Protein AF-A0A7V6PDL4-F1 (afdb_monomer_lite)

pLDDT: mean 93.31, std 6.28, range [57.88, 97.12]

Foldseek 3Di:
DVVVVVVCPVVVVVCQQCPPPQVVVVHHGVVRVVVVVVD

Organism: NCBI:txid94625

Sequence (39 aa):
DAETALQFIDGWIEDYNEIHPHSALKMASPRQFIRAKSN

Structure (mmCIF, N/CA/C/O backbone):
data_AF-A0A7V6PDL4-F1
#
_entry.id   AF-A0A7V6PDL4-F1
#
loop_
_atom_site.group_PDB
_atom_site.id
_atom_site.type_symbol
_atom_site.label_atom_id
_atom_site.label_alt_id
_atom_site.label_comp_id
_atom_site.label_asym_id
_atom_site.label_entity_id
_atom_site.label_seq_id
_atom_site.pdbx_PDB_ins_code
_atom_site.Cartn_x
_atom_site.Cartn_y
_atom_site.Cartn_z
_atom_site.occupancy
_atom_site.B_iso_or_equiv
_atom_site.auth_seq_id
_atom_site.auth_comp_id
_atom_site.auth_asym_id
_atom_site.auth_atom_id
_atom_site.pdbx_PDB_model_num
ATOM 1 N N . ASP A 1 1 ? 10.959 -0.227 -16.226 1.00 89.69 1 ASP A N 1
ATOM 2 C CA . ASP A 1 1 ? 11.070 1.103 -16.839 1.00 89.69 1 ASP A CA 1
ATOM 3 C C . ASP A 1 1 ? 10.379 2.118 -15.931 1.00 89.69 1 ASP A C 1
ATOM 5 O O . ASP A 1 1 ? 9.448 1.728 -15.227 1.00 89.69 1 ASP A O 1
ATOM 9 N N . ALA A 1 2 ? 10.874 3.355 -15.862 1.00 93.31 2 ALA A N 1
ATOM 10 C CA . ALA A 1 2 ? 10.323 4.373 -14.965 1.00 93.31 2 ALA A CA 1
ATOM 11 C C . ALA A 1 2 ? 8.897 4.790 -15.365 1.00 93.31 2 ALA A C 1
ATOM 13 O O . ALA A 1 2 ? 8.062 5.006 -14.490 1.00 93.31 2 ALA A O 1
ATOM 14 N N . GLU A 1 3 ? 8.592 4.832 -16.663 1.00 95.94 3 GLU A N 1
ATOM 15 C CA . GLU A 1 3 ? 7.266 5.182 -17.178 1.00 95.94 3 GLU A CA 1
ATOM 16 C C . GLU A 1 3 ? 6.223 4.146 -16.756 1.00 95.94 3 GLU A C 1
ATOM 18 O O . GLU A 1 3 ? 5.163 4.487 -16.234 1.00 95.94 3 GLU A O 1
ATOM 23 N N . THR A 1 4 ? 6.574 2.866 -16.878 1.00 94.50 4 THR A N 1
ATOM 24 C CA . THR A 1 4 ? 5.731 1.759 -16.419 1.00 94.50 4 THR A CA 1
ATOM 25 C C . THR A 1 4 ? 5.438 1.852 -14.922 1.00 94.50 4 THR A C 1
ATOM 27 O O . THR A 1 4 ? 4.311 1.616 -14.506 1.00 94.50 4 THR A O 1
ATOM 30 N N . ALA A 1 5 ? 6.427 2.211 -14.096 1.00 93.38 5 ALA A N 1
ATOM 31 C CA . ALA A 1 5 ? 6.211 2.348 -12.657 1.00 93.38 5 ALA A CA 1
ATOM 32 C C . ALA A 1 5 ? 5.216 3.474 -12.338 1.00 93.38 5 ALA A C 1
ATOM 34 O O . ALA A 1 5 ? 4.317 3.267 -11.528 1.00 93.38 5 ALA A O 1
ATOM 35 N N . LEU A 1 6 ? 5.330 4.628 -13.008 1.00 96.69 6 LEU A N 1
ATOM 36 C CA . LEU A 1 6 ? 4.414 5.760 -12.823 1.00 96.69 6 LEU A CA 1
ATOM 37 C C . LEU A 1 6 ? 2.965 5.401 -13.177 1.00 96.69 6 LEU A C 1
ATOM 39 O O . LEU A 1 6 ? 2.053 5.821 -12.471 1.00 96.69 6 LEU A O 1
ATOM 43 N N . GLN A 1 7 ? 2.754 4.581 -14.209 1.00 97.12 7 GLN A N 1
ATOM 44 C CA . GLN A 1 7 ? 1.421 4.111 -14.609 1.00 97.12 7 GLN A CA 1
ATOM 45 C C . GLN A 1 7 ? 0.727 3.251 -13.538 1.00 97.12 7 GLN A C 1
ATOM 47 O O . GLN A 1 7 ? -0.499 3.167 -13.533 1.00 97.12 7 GLN A O 1
ATOM 52 N N . PHE A 1 8 ? 1.480 2.617 -12.632 1.00 96.69 8 PHE A N 1
ATOM 53 C CA . PHE A 1 8 ? 0.930 1.731 -11.600 1.00 96.69 8 PHE A CA 1
ATOM 54 C C . PHE A 1 8 ? 0.774 2.377 -10.221 1.00 96.69 8 PHE A C 1
ATOM 56 O O . PHE A 1 8 ? 0.137 1.775 -9.356 1.00 96.69 8 PHE A O 1
ATOM 63 N N . ILE A 1 9 ? 1.315 3.582 -10.004 1.00 96.62 9 ILE A N 1
ATOM 64 C CA . ILE A 1 9 ? 1.298 4.244 -8.689 1.00 96.62 9 ILE A CA 1
ATOM 65 C C . ILE A 1 9 ? -0.126 4.363 -8.137 1.00 96.62 9 ILE A C 1
ATOM 67 O O . ILE A 1 9 ? -0.343 4.023 -6.976 1.00 96.62 9 ILE A O 1
ATOM 71 N N . ASP A 1 10 ? -1.094 4.775 -8.958 1.00 96.00 10 ASP A N 1
ATOM 72 C CA . ASP A 1 10 ? -2.487 4.925 -8.519 1.00 96.00 10 ASP A CA 1
ATOM 73 C C . ASP A 1 10 ? -3.067 3.597 -8.007 1.00 96.00 10 ASP A C 1
ATOM 75 O O . ASP A 1 10 ? -3.665 3.546 -6.931 1.00 96.00 10 ASP A O 1
ATOM 79 N N . GLY A 1 11 ? -2.810 2.501 -8.728 1.00 96.50 11 GLY A N 1
ATOM 80 C CA . GLY A 1 11 ? -3.239 1.161 -8.326 1.00 96.50 11 GLY A CA 1
ATOM 81 C C . GLY A 1 11 ? -2.552 0.677 -7.049 1.00 96.50 11 GLY A C 1
ATOM 82 O O . GLY A 1 11 ? -3.194 0.077 -6.192 1.00 96.50 11 GLY A O 1
ATOM 83 N N . TRP A 1 12 ? -1.262 0.974 -6.873 1.00 95.75 12 TRP A N 1
ATOM 84 C CA . TRP A 1 12 ? -0.534 0.620 -5.650 1.00 95.75 12 TRP A CA 1
ATOM 85 C C . TRP A 1 12 ? -1.024 1.397 -4.431 1.00 95.75 12 TRP A C 1
ATOM 87 O O . TRP A 1 12 ? -1.097 0.838 -3.338 1.00 95.75 12 TRP A O 1
ATOM 97 N N . ILE A 1 13 ? -1.375 2.673 -4.606 1.00 96.25 13 ILE A N 1
ATOM 98 C CA . ILE A 1 13 ? -1.953 3.483 -3.533 1.00 96.25 13 ILE A CA 1
ATOM 99 C C . ILE A 1 13 ? -3.310 2.909 -3.119 1.00 96.25 13 ILE A C 1
ATOM 101 O O . ILE A 1 13 ? -3.574 2.802 -1.919 1.00 96.25 13 ILE A O 1
ATOM 105 N N . GLU A 1 14 ? -4.165 2.535 -4.073 1.00 96.38 14 GLU A N 1
ATOM 106 C CA . GLU A 1 14 ? -5.463 1.926 -3.770 1.00 96.38 14 GLU A CA 1
ATOM 107 C C . GLU A 1 14 ? -5.301 0.579 -3.051 1.00 96.38 14 GLU A C 1
ATOM 109 O O . GLU A 1 14 ? -5.857 0.393 -1.966 1.00 96.38 14 GLU A O 1
ATOM 114 N N . ASP A 1 15 ? -4.467 -0.314 -3.591 1.00 95.62 15 ASP A N 1
ATOM 115 C CA . ASP A 1 15 ? -4.211 -1.639 -3.017 1.00 95.62 15 ASP A CA 1
ATOM 116 C C . ASP A 1 15 ? -3.637 -1.554 -1.594 1.00 95.62 15 ASP A C 1
ATOM 118 O O . ASP A 1 15 ? -4.100 -2.264 -0.699 1.00 95.62 15 ASP A O 1
ATOM 122 N N . TYR A 1 16 ? -2.704 -0.626 -1.346 1.00 94.88 16 TYR A N 1
ATOM 123 C CA . TYR A 1 16 ? -2.142 -0.408 -0.012 1.00 94.88 16 TYR A CA 1
ATOM 124 C C . TYR A 1 16 ? -3.192 0.081 0.998 1.00 94.88 16 TYR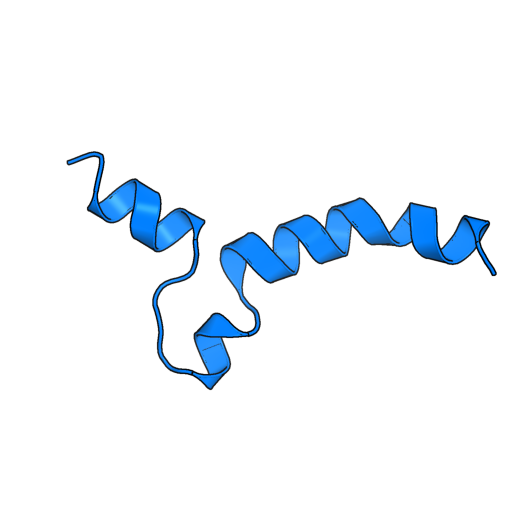 A C 1
ATOM 126 O O . TYR A 1 16 ? -3.245 -0.354 2.149 1.00 94.88 16 TYR A O 1
ATOM 134 N N . ASN A 1 17 ? -4.055 1.008 0.577 1.00 96.06 17 ASN A N 1
ATOM 135 C CA . ASN A 1 17 ? -5.026 1.627 1.477 1.00 96.06 17 ASN A CA 1
ATOM 136 C C . ASN A 1 17 ? -6.241 0.740 1.784 1.00 96.06 17 ASN A C 1
ATOM 138 O O . ASN A 1 17 ? -6.963 1.025 2.747 1.00 96.06 17 ASN A O 1
ATOM 142 N N . GLU A 1 18 ? -6.471 -0.314 0.999 1.00 94.94 18 GLU A N 1
ATOM 143 C CA . GLU A 1 18 ? -7.654 -1.172 1.108 1.00 94.94 18 GLU A CA 1
ATOM 144 C C . GLU A 1 18 ? -7.325 -2.643 1.424 1.00 94.94 18 GLU A C 1
ATOM 146 O O . GLU A 1 18 ? -8.059 -3.255 2.201 1.00 94.94 18 GLU A O 1
ATOM 151 N N . ILE A 1 19 ? -6.239 -3.216 0.888 1.00 92.75 19 ILE A N 1
ATOM 152 C CA . ILE A 1 19 ? -6.039 -4.678 0.854 1.00 92.75 19 ILE A CA 1
ATOM 153 C C . ILE A 1 19 ? -4.712 -5.112 1.493 1.00 92.75 19 ILE A C 1
ATOM 155 O O . ILE A 1 19 ? -4.718 -5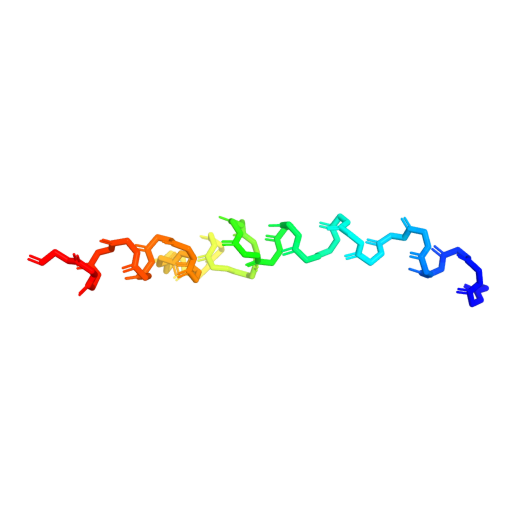.879 2.464 1.00 92.75 19 ILE A O 1
ATOM 159 N N . HIS A 1 20 ? -3.569 -4.653 0.980 1.00 92.88 20 HIS A N 1
ATOM 160 C CA . HIS A 1 20 ? -2.250 -5.179 1.353 1.00 92.88 20 HIS A CA 1
ATOM 161 C C . HIS A 1 20 ? -1.402 -4.168 2.135 1.00 92.88 20 HIS A C 1
ATOM 163 O O . HIS A 1 20 ? -1.517 -2.972 1.923 1.00 92.88 20 HIS A O 1
ATOM 169 N N . PRO A 1 21 ? -0.516 -4.616 3.045 1.00 91.75 21 PRO A N 1
ATOM 170 C CA . PRO A 1 21 ? -0.332 -5.990 3.530 1.00 91.75 21 PRO A CA 1
ATOM 171 C C . PRO A 1 21 ? -1.361 -6.400 4.603 1.00 91.75 21 PRO A C 1
ATOM 173 O O . PRO A 1 21 ? -1.296 -7.499 5.154 1.00 91.75 21 PRO A O 1
ATOM 176 N N . HIS A 1 22 ? -2.302 -5.515 4.923 1.00 92.62 22 HIS A N 1
ATOM 177 C CA . HIS A 1 22 ? -3.171 -5.601 6.096 1.00 92.62 22 HIS A CA 1
ATOM 178 C C . HIS A 1 22 ? -4.033 -6.867 6.135 1.00 92.62 22 HIS A C 1
ATOM 180 O O . HIS A 1 22 ? -4.140 -7.491 7.192 1.00 92.62 22 HIS A O 1
ATOM 186 N N . SER A 1 23 ? -4.567 -7.296 4.988 1.00 85.44 23 SER A N 1
ATOM 187 C CA . SER A 1 23 ? -5.386 -8.508 4.875 1.00 85.44 23 SER A CA 1
ATOM 188 C C . SER A 1 23 ? -4.627 -9.766 5.316 1.00 85.44 23 SER A C 1
ATOM 190 O O . SER A 1 23 ? -5.107 -10.524 6.162 1.00 85.44 23 SER A O 1
ATOM 192 N N . ALA A 1 24 ? -3.388 -9.945 4.844 1.00 91.88 24 ALA A N 1
ATOM 193 C CA . ALA A 1 24 ? -2.548 -11.085 5.221 1.00 91.88 24 ALA A CA 1
ATOM 194 C C . ALA A 1 24 ? -2.179 -11.073 6.715 1.00 91.88 24 ALA A C 1
ATOM 196 O O . ALA A 1 24 ? -2.048 -12.126 7.340 1.00 91.88 24 ALA A O 1
ATOM 197 N N . LEU A 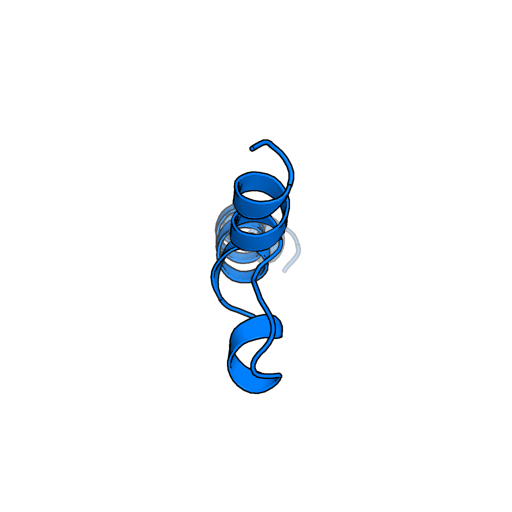1 25 ? -2.060 -9.879 7.300 1.00 93.62 25 LEU A N 1
ATOM 198 C CA . LEU A 1 25 ? -1.769 -9.676 8.719 1.00 93.62 25 LEU A CA 1
ATOM 199 C C . LEU A 1 25 ? -3.022 -9.705 9.611 1.00 93.62 25 LEU A C 1
ATOM 201 O O . LEU A 1 25 ? -2.895 -9.578 10.828 1.00 93.62 25 LEU A O 1
ATOM 205 N N . LYS A 1 26 ? -4.221 -9.872 9.033 1.00 93.00 26 LYS A N 1
ATOM 206 C CA . LYS A 1 26 ? -5.520 -9.773 9.726 1.00 93.00 26 LYS A CA 1
ATOM 207 C C . LYS A 1 26 ? -5.691 -8.449 10.486 1.00 93.00 26 LYS A C 1
ATOM 209 O O . LYS A 1 26 ? -6.273 -8.410 11.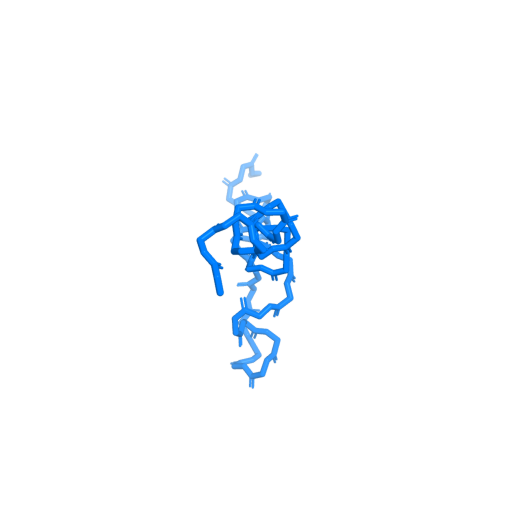569 1.00 93.00 26 LYS A O 1
ATOM 214 N N . MET A 1 27 ? -5.166 -7.367 9.918 1.00 94.44 27 MET A N 1
ATOM 215 C CA . MET A 1 27 ? -5.264 -6.005 10.443 1.00 94.44 27 MET A CA 1
ATOM 216 C C . MET A 1 27 ? -6.302 -5.202 9.654 1.00 94.44 27 MET A C 1
ATOM 218 O O . MET A 1 27 ? -6.576 -5.501 8.494 1.00 94.44 27 MET A O 1
ATOM 222 N N . ALA A 1 28 ? -6.847 -4.150 10.268 1.00 94.75 28 ALA A N 1
ATO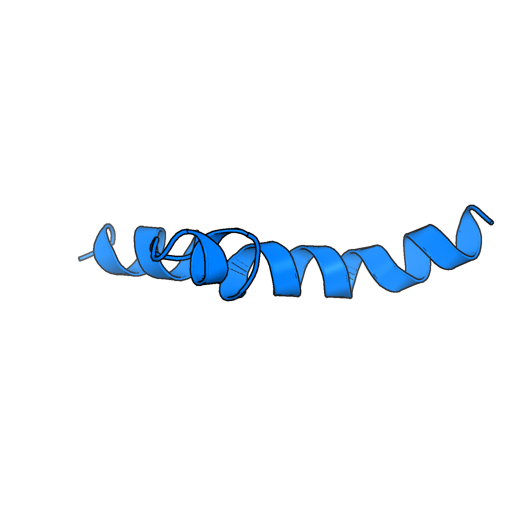M 223 C CA . ALA A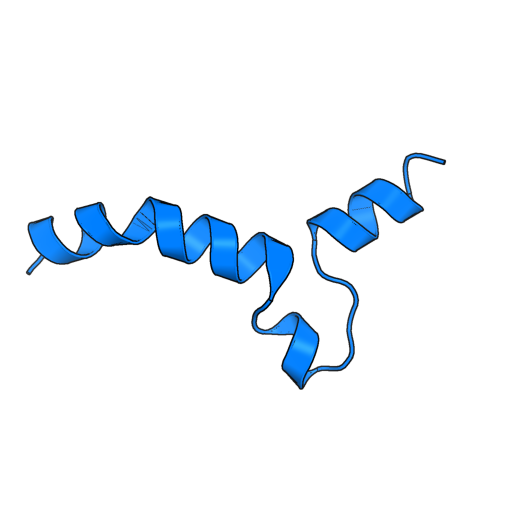 1 28 ? -7.637 -3.163 9.538 1.00 94.75 28 ALA A CA 1
ATOM 224 C C . ALA A 1 28 ? -6.751 -2.415 8.528 1.00 94.75 28 ALA A C 1
ATOM 226 O O . ALA A 1 28 ? -5.611 -2.061 8.847 1.00 94.75 28 ALA A O 1
ATOM 227 N N . SER A 1 29 ? -7.286 -2.143 7.337 1.00 96.44 29 SER A N 1
ATOM 228 C CA . SER A 1 29 ? -6.631 -1.264 6.366 1.00 96.44 29 SER A CA 1
ATOM 229 C C . SER A 1 29 ? -6.571 0.184 6.885 1.00 96.44 29 SER A C 1
ATOM 231 O O . SER A 1 29 ? -7.358 0.554 7.767 1.00 96.44 29 SER A O 1
ATOM 233 N N . PRO A 1 30 ? -5.695 1.051 6.344 1.00 95.75 30 PRO A N 1
ATOM 234 C CA . PRO A 1 30 ? -5.611 2.452 6.750 1.00 95.75 30 PRO A CA 1
ATOM 235 C C . PRO A 1 30 ? -6.965 3.168 6.686 1.00 95.75 30 PRO A C 1
ATOM 237 O O . PRO A 1 30 ? -7.352 3.866 7.627 1.00 95.75 30 PRO A O 1
ATOM 240 N N . ARG A 1 31 ? -7.741 2.940 5.619 1.00 95.62 31 ARG A N 1
ATOM 241 C CA . ARG A 1 31 ? -9.065 3.558 5.448 1.00 95.62 31 ARG A CA 1
ATOM 242 C C . ARG A 1 31 ? -10.094 3.005 6.427 1.00 95.62 31 ARG A C 1
ATOM 244 O O . ARG A 1 31 ? -10.898 3.774 6.955 1.00 95.62 31 ARG A O 1
ATOM 251 N N . GLN A 1 32 ? -10.054 1.707 6.721 1.00 95.50 32 GLN A N 1
ATOM 252 C CA . GLN A 1 32 ? -10.897 1.110 7.760 1.00 95.50 32 GLN A CA 1
ATOM 253 C C . GLN A 1 32 ? -10.558 1.666 9.145 1.00 95.50 32 GLN A C 1
ATOM 255 O O . GLN A 1 32 ? -11.460 2.016 9.903 1.00 95.50 32 GLN A O 1
ATOM 260 N N . PHE A 1 33 ? -9.268 1.802 9.456 1.00 94.19 33 PHE A N 1
ATOM 261 C CA . PHE A 1 33 ? -8.812 2.360 10.722 1.00 94.19 33 PHE A CA 1
ATOM 262 C C . PHE A 1 33 ? -9.277 3.809 10.902 1.00 94.19 33 PHE A C 1
ATOM 264 O O . PHE A 1 33 ? -9.855 4.133 11.936 1.00 94.19 33 PHE A O 1
ATOM 271 N N . ILE A 1 34 ? -9.093 4.666 9.891 1.00 95.25 34 ILE A N 1
ATOM 272 C CA . ILE A 1 34 ? -9.555 6.063 9.935 1.00 95.25 34 ILE A CA 1
ATOM 273 C C . ILE A 1 34 ? -11.071 6.118 10.141 1.00 95.25 34 ILE A C 1
ATOM 275 O O . ILE A 1 34 ? -11.531 6.799 11.052 1.00 95.25 34 ILE A O 1
ATOM 279 N N . ARG A 1 35 ? -11.850 5.347 9.368 1.00 95.56 35 ARG A N 1
ATOM 280 C CA . ARG A 1 35 ? -13.315 5.277 9.518 1.00 95.56 35 ARG A CA 1
ATOM 281 C C . ARG A 1 35 ? -13.741 4.869 10.928 1.00 95.56 35 ARG A C 1
ATOM 283 O O . ARG A 1 35 ? -14.675 5.452 11.461 1.00 95.56 35 ARG A O 1
ATOM 290 N N . ALA A 1 36 ? -13.044 3.913 11.539 1.00 94.31 36 ALA A N 1
ATOM 291 C CA . ALA A 1 36 ? -13.314 3.486 12.909 1.00 94.31 36 ALA A CA 1
ATOM 292 C C . ALA A 1 36 ? -12.920 4.534 13.971 1.00 94.31 36 ALA A C 1
ATOM 294 O O . ALA A 1 36 ? -13.432 4.482 15.084 1.00 94.31 36 ALA A O 1
ATOM 295 N N . LYS A 1 37 ? -11.999 5.459 13.656 1.00 92.75 37 LYS A N 1
ATOM 296 C CA . LYS A 1 37 ? -11.537 6.537 14.552 1.00 92.75 37 LYS A CA 1
ATOM 297 C C . LYS A 1 37 ? -12.294 7.852 14.398 1.00 92.75 37 LYS A C 1
ATOM 299 O O . LYS A 1 37 ? -12.253 8.666 15.310 1.00 92.75 37 LYS A O 1
ATOM 304 N N . SER A 1 38 ? -12.935 8.085 13.258 1.00 86.38 38 SER A N 1
ATOM 305 C CA . SER A 1 38 ? -13.723 9.296 12.990 1.00 86.38 38 SER A CA 1
ATOM 306 C C . SER A 1 38 ? -15.150 9.236 13.552 1.00 86.38 38 SER A C 1
ATOM 308 O O . SER A 1 38 ? -15.994 10.035 13.150 1.00 86.38 38 SER A O 1
ATOM 310 N N . ASN A 1 39 ? -15.413 8.293 14.455 1.00 57.88 39 ASN A N 1
ATOM 311 C CA . ASN A 1 39 ? -16.692 8.038 15.110 1.00 57.88 39 ASN A CA 1
ATOM 312 C C . ASN A 1 39 ? -16.542 8.181 16.628 1.00 57.88 39 ASN A C 1
ATOM 314 O O . ASN A 1 39 ? -17.594 8.308 17.291 1.00 57.88 39 ASN A O 1
#

InterPro domains:
  IPR001584 Integrase, catalytic core [PF13683] (3-30)
  IPR012337 Ribonuclease H-like superfamily [SSF53098] (1-36)

Secondary structure (DSSP, 8-state):
-HHHHHHHHHHHHHHHHHTTTTTTTTPPPHHHHHHHH--

Radius of gyration: 12.79 Å; chains: 1; bounding box: 28×20×32 Å